Protein AF-A0A931CUG0-F1 (afdb_monomer)

Structure (mmCIF, N/CA/C/O backbone):
data_AF-A0A931CUG0-F1
#
_entry.id   AF-A0A931CUG0-F1
#
loop_
_atom_site.group_PDB
_atom_site.id
_atom_site.type_symbol
_atom_site.label_atom_id
_atom_site.label_alt_id
_atom_site.label_comp_id
_atom_site.label_asym_id
_atom_site.label_entity_id
_atom_site.label_seq_id
_atom_site.pdbx_PDB_ins_code
_atom_site.Cartn_x
_atom_site.Cartn_y
_atom_site.Cartn_z
_atom_site.occupancy
_atom_site.B_iso_or_equiv
_atom_site.auth_seq_id
_atom_site.auth_comp_id
_atom_site.auth_asym_id
_atom_site.auth_atom_id
_atom_site.pdbx_PDB_model_num
ATOM 1 N N . ARG A 1 1 ? -1.219 21.203 11.331 1.00 69.75 1 ARG A N 1
ATOM 2 C CA . ARG A 1 1 ? -0.754 20.122 10.427 1.00 69.75 1 ARG A CA 1
ATOM 3 C C . ARG A 1 1 ? -1.954 19.688 9.601 1.00 69.75 1 ARG A C 1
ATOM 5 O O . ARG A 1 1 ? -3.024 19.596 10.185 1.00 69.75 1 ARG A O 1
ATOM 12 N N . ALA A 1 2 ? -1.789 19.497 8.296 1.00 82.81 2 ALA A N 1
ATOM 13 C CA . ALA A 1 2 ? -2.850 19.079 7.382 1.00 82.81 2 ALA A CA 1
ATOM 14 C C . ALA A 1 2 ? -2.255 18.162 6.306 1.00 82.81 2 ALA A C 1
ATOM 16 O O . ALA A 1 2 ? -1.069 18.289 6.001 1.00 82.81 2 ALA A O 1
ATOM 17 N N . VAL A 1 3 ? -3.072 17.255 5.771 1.00 85.75 3 VAL A N 1
ATOM 18 C CA . VAL A 1 3 ? -2.746 16.479 4.568 1.00 85.75 3 VAL A CA 1
ATOM 19 C C . VAL A 1 3 ? -2.924 17.396 3.353 1.00 85.75 3 VAL A C 1
ATOM 21 O O . VAL A 1 3 ? -3.880 18.177 3.309 1.00 85.75 3 VAL A O 1
ATOM 24 N N . ILE A 1 4 ? -1.986 17.339 2.412 1.00 91.94 4 ILE A N 1
ATOM 25 C CA . ILE A 1 4 ? -1.954 18.139 1.177 1.00 91.94 4 ILE A CA 1
ATOM 26 C C . ILE A 1 4 ? -1.986 17.207 -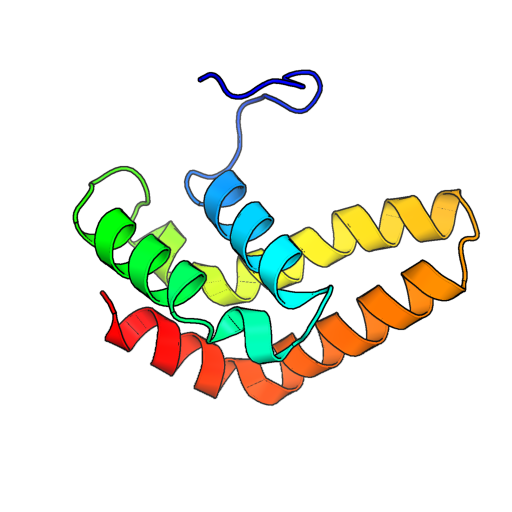0.047 1.00 91.94 4 ILE A C 1
ATOM 28 O O . ILE A 1 4 ? -2.083 15.997 0.132 1.00 91.94 4 ILE A O 1
ATOM 32 N N . ASP A 1 5 ? -1.929 17.771 -1.255 1.00 87.25 5 ASP A N 1
ATOM 33 C CA . ASP A 1 5 ? -1.874 17.034 -2.530 1.00 87.25 5 ASP A CA 1
ATOM 34 C C . ASP A 1 5 ? -3.101 16.135 -2.777 1.00 87.25 5 ASP A C 1
ATOM 36 O O . ASP A 1 5 ? -3.042 14.917 -2.954 1.00 87.25 5 ASP A O 1
ATOM 40 N N . TRP A 1 6 ? -4.275 16.777 -2.757 1.00 92.50 6 TRP A N 1
ATOM 41 C CA . TRP A 1 6 ? -5.578 16.131 -2.941 1.00 92.50 6 TRP A CA 1
ATOM 42 C C . TRP A 1 6 ? -5.918 15.831 -4.412 1.00 92.50 6 TRP A C 1
ATOM 44 O O . TRP A 1 6 ? -7.032 15.387 -4.686 1.00 92.50 6 TRP A O 1
ATOM 54 N N . GLU A 1 7 ? -5.014 16.046 -5.376 1.00 93.94 7 GLU A N 1
ATOM 55 C CA . GLU A 1 7 ? -5.294 15.808 -6.802 1.00 93.94 7 GLU A CA 1
ATOM 56 C C . GLU A 1 7 ? -5.633 14.345 -7.132 1.00 93.94 7 GLU A C 1
ATOM 58 O O . GLU A 1 7 ? -6.298 14.077 -8.132 1.00 93.94 7 GLU A O 1
ATOM 63 N N . PHE A 1 8 ? -5.233 13.404 -6.271 1.00 88.31 8 PHE A N 1
ATOM 64 C CA . PHE A 1 8 ? -5.554 11.981 -6.401 1.00 88.31 8 PHE A CA 1
ATOM 65 C C . PHE A 1 8 ? -6.711 11.536 -5.501 1.00 88.31 8 PHE A C 1
ATOM 67 O O . PHE A 1 8 ? -7.008 10.341 -5.427 1.00 88.31 8 PHE A O 1
ATOM 74 N N . ALA A 1 9 ? -7.380 12.459 -4.809 1.00 92.94 9 ALA A N 1
ATOM 75 C CA . ALA A 1 9 ? -8.532 12.146 -3.976 1.00 92.94 9 ALA A CA 1
ATOM 76 C C . ALA A 1 9 ? -9.742 11.728 -4.825 1.00 92.94 9 ALA A C 1
ATOM 78 O O . ALA A 1 9 ? -9.938 12.176 -5.952 1.00 92.94 9 ALA A O 1
ATOM 79 N N . GLY A 1 10 ? -10.570 10.837 -4.286 1.00 93.38 10 GLY A N 1
ATOM 80 C CA . GLY A 1 10 ? -11.749 10.336 -4.985 1.00 93.38 10 GLY A CA 1
ATOM 81 C C . GLY A 1 10 ? -12.344 9.119 -4.295 1.00 93.38 10 GLY A C 1
ATOM 82 O O . GLY A 1 10 ? -11.764 8.606 -3.341 1.00 93.38 10 GLY A O 1
ATOM 83 N N . ILE A 1 11 ? -13.489 8.653 -4.797 1.00 95.50 11 ILE A N 1
ATOM 84 C CA . ILE A 1 11 ? -14.168 7.464 -4.271 1.00 95.50 11 ILE A CA 1
ATOM 85 C C . ILE A 1 11 ? -13.325 6.229 -4.592 1.00 95.50 11 ILE A C 1
ATOM 87 O O . ILE A 1 11 ? -13.064 5.938 -5.760 1.00 95.50 11 ILE A O 1
ATOM 91 N N . LYS A 1 12 ? -12.910 5.511 -3.551 1.00 95.50 12 LYS A N 1
ATOM 92 C CA . LYS A 1 12 ? -12.113 4.284 -3.622 1.00 95.50 12 LYS A CA 1
ATOM 93 C C . LYS A 1 12 ? -12.581 3.312 -2.535 1.00 95.50 12 LYS A C 1
ATOM 95 O O . LYS A 1 12 ? -13.342 3.730 -1.660 1.00 95.50 12 LYS A O 1
ATOM 100 N N . PRO A 1 13 ? -12.164 2.035 -2.578 1.00 96.50 13 PRO A N 1
ATOM 101 C CA . PRO A 1 13 ? -12.367 1.127 -1.457 1.00 96.50 13 PRO A CA 1
ATOM 102 C C . PRO A 1 13 ? -11.853 1.733 -0.148 1.00 96.50 13 PRO A C 1
ATOM 104 O O . PRO A 1 13 ? -10.847 2.441 -0.141 1.00 96.50 13 PRO A O 1
ATOM 107 N N . ASP A 1 14 ? -12.553 1.441 0.941 1.00 96.56 14 ASP A N 1
ATOM 108 C CA . ASP A 1 14 ? -12.301 1.961 2.290 1.00 96.56 14 ASP A CA 1
ATOM 109 C C . ASP A 1 14 ? -10.850 1.785 2.776 1.00 96.56 14 ASP A C 1
ATOM 111 O O . ASP A 1 14 ? -10.295 2.671 3.421 1.00 96.56 14 ASP A O 1
ATOM 115 N N . LEU A 1 15 ? -10.199 0.684 2.401 1.00 97.19 15 LEU A N 1
ATOM 116 C CA . LEU A 1 15 ? -8.811 0.396 2.754 1.00 97.19 15 LEU A CA 1
ATOM 117 C C . LEU A 1 15 ? -7.752 1.113 1.906 1.00 97.19 15 LEU A C 1
ATOM 119 O O . LEU A 1 15 ? -6.566 0.995 2.215 1.00 97.19 15 LEU A O 1
ATOM 123 N N . TYR A 1 16 ? -8.134 1.800 0.822 1.00 97.19 16 TYR A N 1
ATOM 124 C CA . TYR A 1 16 ? -7.189 2.263 -0.200 1.00 97.19 16 TYR A CA 1
ATOM 125 C C . TYR A 1 16 ? -6.065 3.120 0.382 1.00 97.19 16 TYR A C 1
ATOM 127 O O . TYR A 1 16 ? -4.894 2.858 0.114 1.00 97.19 16 TYR A O 1
ATOM 135 N N . ASP A 1 17 ? -6.409 4.135 1.176 1.00 95.88 17 ASP A N 1
ATOM 136 C CA . ASP A 1 17 ? -5.424 5.102 1.669 1.00 95.88 17 ASP A CA 1
ATOM 137 C C . ASP A 1 17 ? -4.447 4.450 2.652 1.00 95.88 17 ASP A C 1
ATOM 139 O O . ASP A 1 17 ? -3.238 4.678 2.582 1.00 95.88 17 ASP A O 1
ATOM 143 N N . ALA A 1 18 ? -4.958 3.576 3.522 1.00 96.38 18 ALA A N 1
ATOM 144 C CA . ALA A 1 18 ? -4.147 2.820 4.467 1.00 96.38 18 ALA A CA 1
ATOM 145 C C . ALA A 1 18 ? -3.226 1.824 3.748 1.00 96.38 18 ALA A C 1
ATOM 147 O O . ALA A 1 18 ? -2.035 1.764 4.051 1.00 96.38 18 ALA A O 1
ATOM 148 N N . ALA A 1 19 ? -3.739 1.090 2.760 1.00 97.12 19 ALA A N 1
ATOM 149 C CA . ALA A 1 19 ? -2.943 0.157 1.972 1.00 97.12 19 ALA A CA 1
ATOM 150 C C . ALA A 1 19 ? -1.867 0.881 1.145 1.00 97.12 19 ALA A C 1
ATOM 152 O O . ALA A 1 19 ? -0.728 0.418 1.077 1.00 97.12 19 ALA A O 1
ATOM 153 N N . ASN A 1 20 ? -2.186 2.045 0.568 1.00 95.75 20 ASN A N 1
ATOM 154 C CA . ASN A 1 20 ? -1.213 2.863 -0.155 1.00 95.75 20 ASN A CA 1
ATOM 155 C C . ASN A 1 20 ? -0.104 3.358 0.782 1.00 95.75 20 ASN A C 1
ATOM 157 O O . ASN A 1 20 ? 1.074 3.243 0.456 1.00 95.75 20 ASN A O 1
ATOM 161 N N . PHE A 1 21 ? -0.470 3.850 1.970 1.00 94.62 21 PHE A N 1
ATOM 162 C CA . PHE A 1 21 ? 0.489 4.282 2.986 1.00 94.62 21 PHE A CA 1
ATOM 163 C C . PHE A 1 21 ? 1.435 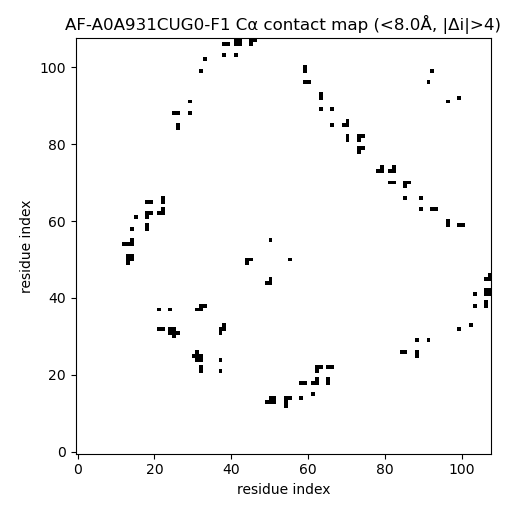3.149 3.40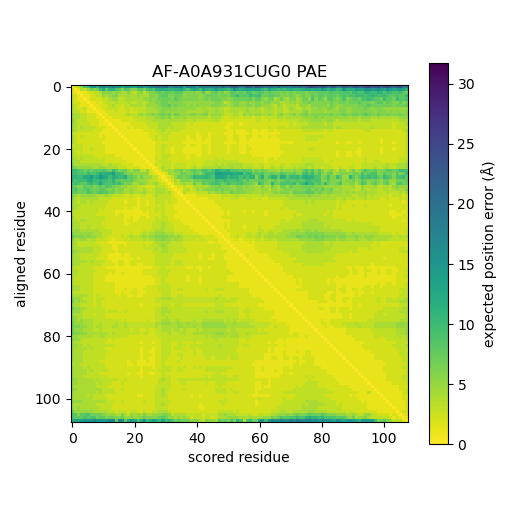6 1.00 94.62 21 PHE A C 1
ATOM 165 O O . PHE A 1 21 ? 2.652 3.329 3.384 1.00 94.62 21 PHE A O 1
ATOM 172 N N . VAL A 1 22 ? 0.894 1.972 3.737 1.00 95.44 22 VAL A N 1
ATOM 173 C CA . VAL A 1 22 ? 1.695 0.797 4.121 1.00 95.44 22 VAL A CA 1
ATOM 174 C C . VAL A 1 22 ? 2.603 0.351 2.976 1.00 95.44 22 VAL A C 1
ATOM 176 O O . VAL A 1 22 ? 3.782 0.074 3.195 1.00 95.44 22 VAL A O 1
ATOM 179 N N . GLY A 1 23 ? 2.094 0.346 1.742 1.00 95.69 23 GLY A N 1
ATOM 180 C CA . GLY A 1 23 ? 2.889 0.047 0.555 1.00 95.69 23 GLY A CA 1
ATOM 181 C C . GLY A 1 23 ? 4.053 1.020 0.361 1.00 95.69 23 GLY A C 1
ATOM 182 O O . GLY A 1 23 ? 5.148 0.584 0.017 1.00 95.69 23 GLY A O 1
ATOM 183 N N . CYS A 1 24 ? 3.846 2.320 0.580 1.00 92.81 24 CYS A N 1
ATOM 184 C CA . CYS A 1 24 ? 4.914 3.321 0.519 1.00 92.81 24 CYS A CA 1
ATOM 185 C C . CYS A 1 24 ? 5.941 3.149 1.646 1.00 92.81 24 CYS A C 1
ATOM 187 O O . CYS A 1 24 ? 7.135 3.264 1.399 1.00 92.81 24 CYS A O 1
ATOM 189 N N . ALA A 1 25 ? 5.506 2.818 2.863 1.00 92.12 25 ALA A N 1
ATOM 190 C CA . ALA A 1 25 ? 6.425 2.550 3.969 1.00 92.12 25 ALA A CA 1
ATOM 191 C C . ALA A 1 25 ? 7.303 1.307 3.716 1.00 92.12 25 ALA A C 1
ATOM 193 O O . ALA A 1 25 ? 8.452 1.263 4.151 1.00 92.12 25 ALA A O 1
ATOM 194 N N . GLY A 1 26 ? 6.770 0.300 3.016 1.00 91.75 26 GLY A N 1
ATOM 195 C CA . GLY A 1 26 ? 7.482 -0.943 2.718 1.00 91.75 26 GLY A CA 1
ATOM 196 C C . GLY A 1 26 ? 8.424 -0.889 1.512 1.00 91.75 26 GLY A C 1
ATOM 197 O O . GLY A 1 26 ? 9.414 -1.615 1.504 1.00 91.75 26 GLY A O 1
ATOM 198 N N . ILE A 1 27 ? 8.158 -0.058 0.498 1.00 90.56 27 ILE A N 1
ATOM 199 C CA . ILE A 1 27 ? 8.962 -0.084 -0.739 1.00 90.56 27 ILE A CA 1
ATOM 200 C C . ILE A 1 27 ? 10.384 0.464 -0.550 1.00 90.56 27 ILE A C 1
ATOM 202 O O . ILE A 1 27 ? 11.317 -0.034 -1.172 1.00 90.56 27 ILE A O 1
ATOM 206 N N . GLU A 1 28 ? 10.579 1.451 0.329 1.00 80.19 28 GLU A N 1
ATOM 207 C CA . GLU A 1 28 ? 11.909 2.025 0.592 1.00 80.19 28 GLU A CA 1
ATOM 208 C C . GLU A 1 28 ? 12.817 1.064 1.378 1.00 80.19 28 GLU A C 1
ATOM 210 O O . GLU A 1 28 ? 14.040 1.074 1.237 1.00 80.19 28 GLU A O 1
ATOM 215 N N . ASN A 1 29 ? 12.216 0.221 2.217 1.00 81.56 29 ASN A N 1
ATOM 216 C CA . ASN A 1 29 ? 12.882 -0.828 2.975 1.00 81.56 29 ASN A CA 1
ATOM 217 C C . ASN A 1 29 ? 11.843 -1.915 3.267 1.00 81.56 29 ASN A C 1
ATOM 219 O O . ASN A 1 29 ? 10.914 -1.633 4.020 1.00 81.56 29 ASN A O 1
ATOM 223 N N . PRO A 1 30 ? 11.988 -3.153 2.763 1.00 72.12 30 PRO A N 1
ATOM 224 C CA . PRO A 1 30 ? 10.988 -4.205 2.960 1.00 72.12 30 PRO A CA 1
ATOM 225 C C . PRO A 1 30 ? 10.676 -4.525 4.431 1.00 72.12 30 PRO A C 1
ATOM 227 O O . PRO A 1 30 ? 9.542 -4.868 4.765 1.00 72.12 30 PRO A O 1
ATOM 230 N N . ASN A 1 31 ? 11.640 -4.325 5.342 1.00 78.75 31 ASN A N 1
ATOM 231 C CA . ASN A 1 31 ? 11.401 -4.430 6.790 1.00 78.75 31 ASN A CA 1
ATOM 232 C C . ASN A 1 31 ? 10.431 -3.351 7.315 1.00 78.75 31 ASN A C 1
ATOM 234 O O . ASN A 1 31 ? 9.895 -3.472 8.414 1.00 78.75 31 ASN A O 1
ATOM 238 N N . GLY A 1 32 ? 10.187 -2.306 6.526 1.00 79.50 32 GLY A N 1
ATOM 239 C CA . GLY A 1 32 ? 9.234 -1.230 6.762 1.00 79.50 32 GLY A CA 1
ATOM 240 C C . GLY A 1 32 ? 7.788 -1.708 6.866 1.00 79.50 32 GLY A C 1
ATOM 241 O O . GLY A 1 32 ? 7.012 -1.092 7.584 1.00 79.50 32 GLY A O 1
ATOM 242 N N . LEU A 1 33 ? 7.424 -2.855 6.278 1.00 84.88 33 LEU A N 1
ATOM 24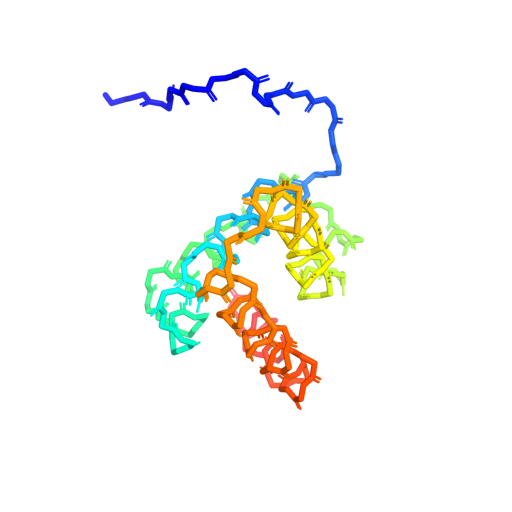3 C CA . LEU A 1 33 ? 6.102 -3.459 6.505 1.00 84.88 33 LEU A CA 1
ATOM 244 C C . LEU A 1 33 ? 5.899 -3.891 7.965 1.00 84.88 33 LEU A C 1
ATOM 246 O O . LEU A 1 33 ? 4.779 -3.872 8.466 1.00 84.88 33 LEU A O 1
ATOM 250 N N . GLY A 1 34 ? 6.981 -4.274 8.645 1.00 85.56 34 GLY A N 1
ATOM 251 C CA . GLY A 1 34 ? 6.967 -4.739 10.031 1.00 85.56 34 GLY A CA 1
ATOM 252 C C . GLY A 1 34 ? 7.427 -3.701 11.052 1.00 85.56 34 GLY A C 1
ATOM 253 O O . GLY A 1 34 ? 7.572 -4.040 12.224 1.00 85.56 34 GLY A O 1
ATOM 254 N N . MET A 1 35 ? 7.696 -2.460 10.638 1.00 89.12 35 MET A N 1
ATOM 255 C CA . MET A 1 35 ? 8.208 -1.431 11.543 1.00 89.12 35 MET A CA 1
ATOM 256 C C . MET A 1 35 ? 7.150 -0.989 12.562 1.00 89.12 35 MET A C 1
ATOM 258 O O . MET A 1 35 ? 5.956 -0.939 12.255 1.00 89.12 35 MET A O 1
ATOM 262 N N . ASP A 1 36 ? 7.597 -0.552 13.743 1.00 92.06 36 ASP A N 1
ATOM 263 C CA . ASP A 1 36 ? 6.719 -0.121 14.841 1.00 92.06 36 ASP A CA 1
ATOM 264 C C . ASP A 1 36 ? 5.683 0.928 14.416 1.00 92.06 36 ASP A C 1
ATOM 266 O O . ASP A 1 36 ? 4.548 0.906 14.891 1.00 92.06 36 ASP A O 1
ATOM 270 N N . MET A 1 37 ? 6.046 1.832 13.498 1.00 93.06 37 MET A N 1
ATOM 271 C CA . MET A 1 37 ? 5.123 2.834 12.961 1.00 93.06 37 MET A CA 1
ATOM 272 C C . MET A 1 37 ? 3.947 2.190 12.217 1.00 93.06 37 MET A C 1
ATOM 274 O O . MET A 1 37 ? 2.804 2.556 12.483 1.00 93.06 37 MET A O 1
ATOM 278 N N . VAL A 1 38 ? 4.213 1.244 11.310 1.00 94.69 38 VAL A N 1
ATOM 279 C CA . VAL A 1 38 ? 3.175 0.555 10.527 1.00 94.69 38 VAL A CA 1
ATOM 280 C C . VAL A 1 38 ? 2.317 -0.307 11.444 1.00 94.69 38 VAL A C 1
ATOM 282 O O . VAL A 1 38 ? 1.095 -0.190 11.414 1.00 94.69 38 VAL A O 1
ATOM 285 N N . MET A 1 39 ? 2.937 -1.077 12.338 1.00 95.31 39 MET A N 1
ATOM 286 C CA . MET A 1 39 ? 2.202 -1.925 13.279 1.00 95.31 39 MET A CA 1
ATOM 287 C C . MET A 1 39 ? 1.319 -1.110 14.230 1.00 95.31 39 MET A C 1
ATOM 289 O O . MET A 1 39 ? 0.159 -1.452 14.445 1.00 95.31 39 MET A O 1
ATOM 293 N N . THR A 1 40 ? 1.820 0.014 14.750 1.00 96.44 40 THR A N 1
ATOM 294 C CA . THR A 1 40 ? 1.026 0.920 15.599 1.00 96.44 40 THR A CA 1
ATOM 295 C C . THR A 1 40 ? -0.101 1.590 14.814 1.00 96.44 40 THR A C 1
ATOM 297 O O . THR A 1 40 ? -1.186 1.801 15.356 1.00 96.44 40 THR A O 1
ATOM 300 N N . PHE A 1 41 ? 0.148 1.959 13.554 1.00 95.94 41 PHE A N 1
ATOM 301 C CA . PHE A 1 41 ? -0.861 2.545 12.675 1.00 95.94 41 PHE A CA 1
ATOM 302 C C . PHE A 1 41 ? -2.011 1.564 12.432 1.00 95.94 41 PHE A C 1
ATOM 304 O O . PHE A 1 41 ? -3.161 1.921 12.682 1.00 95.94 41 PHE A O 1
ATOM 311 N N . LEU A 1 42 ? -1.701 0.326 12.039 1.00 96.44 42 LEU A N 1
ATOM 312 C CA . LEU A 1 42 ? -2.693 -0.724 11.810 1.00 96.44 42 LEU A CA 1
ATOM 313 C C . LEU A 1 42 ? -3.475 -1.051 13.086 1.00 96.44 42 LEU A C 1
ATOM 315 O O . LEU A 1 42 ? -4.702 -1.043 13.052 1.00 96.44 42 LEU A O 1
ATOM 319 N N . ALA A 1 43 ? -2.794 -1.207 14.227 1.00 96.62 43 ALA A N 1
ATOM 320 C CA . ALA A 1 43 ? -3.448 -1.479 15.509 1.00 96.62 43 ALA A CA 1
ATOM 321 C C . ALA A 1 43 ? -4.466 -0.402 15.907 1.00 96.62 43 ALA A C 1
ATOM 323 O O . ALA A 1 43 ? -5.546 -0.694 16.415 1.00 96.62 43 ALA A O 1
ATOM 324 N N . LYS A 1 44 ? -4.135 0.872 15.674 1.00 97.00 44 LYS A N 1
ATOM 325 C CA . LYS A 1 44 ? -5.065 1.978 15.930 1.00 97.00 44 LYS A CA 1
ATOM 326 C C . LYS A 1 44 ? -6.203 2.016 14.921 1.00 97.00 44 LYS A C 1
ATOM 328 O O . LYS A 1 44 ? -7.307 2.394 15.292 1.00 97.00 44 LYS A O 1
ATOM 333 N N . LEU A 1 45 ? -5.945 1.653 13.669 1.00 96.38 45 LEU A N 1
ATOM 334 C CA . LEU A 1 45 ? -6.955 1.658 12.618 1.00 96.38 45 LEU A CA 1
ATOM 335 C C . LEU A 1 45 ? -7.996 0.551 12.826 1.00 96.38 45 LEU A C 1
ATOM 337 O O . LEU A 1 45 ? -9.179 0.797 12.613 1.00 96.38 45 LEU A O 1
ATOM 341 N N . HIS A 1 46 ? -7.582 -0.614 13.332 1.00 95.00 46 HIS A N 1
ATOM 342 C CA . HIS A 1 46 ? -8.481 -1.700 13.740 1.00 95.00 46 HIS A CA 1
ATOM 343 C C . HIS A 1 46 ? -9.453 -1.312 14.864 1.00 95.00 46 HIS A C 1
ATOM 345 O O . HIS A 1 46 ? -10.544 -1.863 14.950 1.00 95.00 46 HIS A O 1
ATOM 351 N N . GLN A 1 47 ? -9.106 -0.319 15.690 1.00 95.69 47 GLN A N 1
ATOM 352 C CA . GLN A 1 47 ? -9.990 0.214 16.738 1.00 95.69 47 GLN A CA 1
ATOM 353 C C . GLN A 1 47 ? -11.053 1.185 16.195 1.00 95.69 47 GLN A C 1
ATOM 355 O O . GLN A 1 47 ? -11.779 1.806 16.972 1.00 95.69 47 GLN A O 1
ATOM 360 N N . THR A 1 48 ? -11.122 1.364 14.876 1.00 95.38 48 THR A N 1
ATOM 361 C CA . THR A 1 48 ? -12.070 2.253 14.205 1.00 95.38 48 THR A CA 1
ATOM 362 C C . THR A 1 48 ? -12.904 1.478 13.194 1.00 95.38 48 THR A C 1
ATOM 364 O O . THR A 1 48 ? -12.452 0.479 12.645 1.00 95.38 48 THR A O 1
ATOM 367 N N . ASP A 1 49 ? -14.081 2.00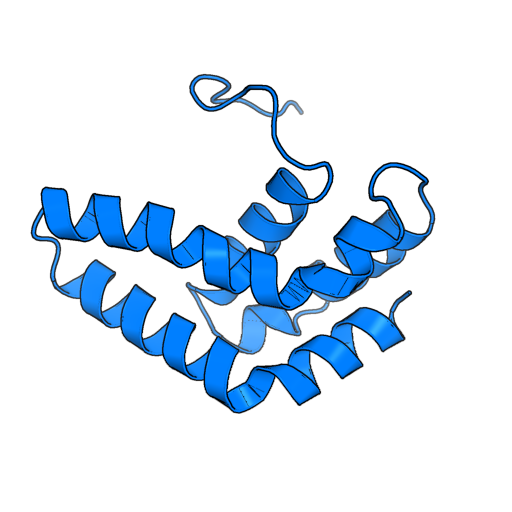3 12.861 1.00 94.31 49 ASP A N 1
ATOM 368 C CA . ASP A 1 49 ? -14.979 1.390 11.874 1.00 94.31 49 ASP A CA 1
ATOM 369 C C . ASP A 1 49 ? -14.732 1.896 10.438 1.00 94.31 49 ASP A C 1
ATOM 371 O O . ASP A 1 49 ? -15.616 1.826 9.585 1.00 94.31 49 ASP A O 1
ATOM 375 N N . VAL A 1 50 ? -13.554 2.477 10.159 1.00 95.12 50 VAL A N 1
ATOM 376 C CA . VAL A 1 50 ? -13.277 3.117 8.857 1.00 95.12 50 VAL A CA 1
ATOM 377 C C . VAL A 1 50 ? -12.967 2.118 7.745 1.00 95.12 50 VAL A C 1
ATOM 379 O O . VAL A 1 50 ? -13.223 2.430 6.587 1.00 95.12 50 VAL A O 1
ATOM 382 N N . ILE A 1 51 ? -12.438 0.936 8.082 1.00 96.94 51 ILE A N 1
ATOM 383 C CA . ILE A 1 51 ? -12.204 -0.171 7.147 1.00 96.94 51 ILE A CA 1
ATOM 384 C C . ILE A 1 51 ? -13.155 -1.307 7.512 1.00 96.94 51 ILE A C 1
ATOM 386 O O . ILE A 1 51 ? -13.177 -1.775 8.649 1.00 96.94 51 ILE A O 1
ATOM 390 N N . SER A 1 52 ? -13.930 -1.765 6.535 1.00 96.56 52 SER A N 1
ATOM 391 C CA . SER A 1 52 ? -14.835 -2.899 6.683 1.00 96.56 52 SER A CA 1
ATOM 392 C C . SER A 1 52 ? -14.089 -4.216 6.911 1.00 96.56 52 SER A C 1
ATOM 394 O O . SER A 1 52 ? -12.926 -4.381 6.546 1.00 96.56 52 SER A O 1
ATOM 396 N N . GLU A 1 53 ? -14.799 -5.219 7.428 1.00 95.25 53 GLU A N 1
ATOM 397 C CA . GLU A 1 53 ? -14.279 -6.589 7.551 1.00 95.25 53 GLU A CA 1
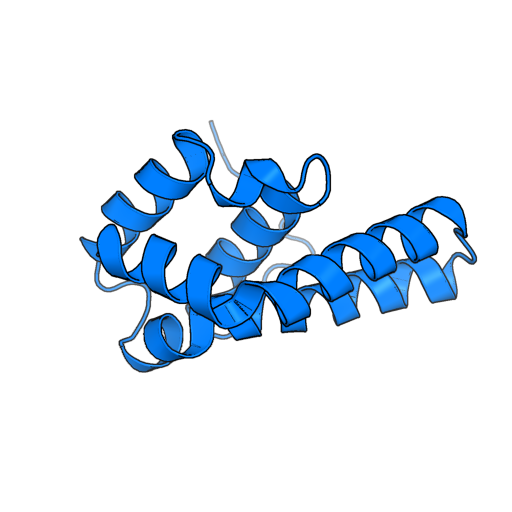ATOM 398 C C . GLU A 1 53 ? -13.763 -7.135 6.205 1.00 95.25 53 GLU 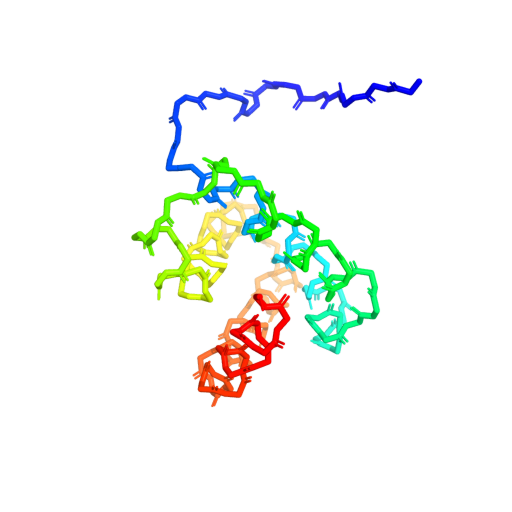A C 1
ATOM 400 O O . GLU A 1 53 ? -12.724 -7.793 6.142 1.00 95.25 53 GLU A O 1
ATOM 405 N N . MET A 1 54 ? -14.454 -6.810 5.105 1.00 96.31 54 MET A N 1
ATOM 406 C CA . MET A 1 54 ? -14.027 -7.186 3.757 1.00 96.31 54 MET A CA 1
ATOM 407 C C . MET A 1 54 ? -12.705 -6.515 3.369 1.00 96.31 54 MET A C 1
ATOM 409 O O . MET A 1 54 ? -11.849 -7.161 2.763 1.00 96.31 54 MET A O 1
ATOM 413 N N . GLY A 1 55 ? -12.534 -5.239 3.720 1.00 97.00 55 GLY A N 1
ATOM 414 C CA . GLY A 1 55 ? -11.292 -4.515 3.480 1.00 97.00 55 GLY A CA 1
ATOM 415 C C . GLY A 1 55 ? -10.127 -5.140 4.241 1.00 97.00 55 GLY A C 1
ATOM 416 O O . GLY A 1 55 ? -9.109 -5.460 3.634 1.00 97.00 55 GLY A O 1
ATOM 417 N N . TRP A 1 56 ? -10.304 -5.429 5.532 1.00 96.88 56 TRP A N 1
ATOM 418 C CA . TRP A 1 56 ? -9.283 -6.109 6.336 1.00 96.88 56 TRP A CA 1
ATOM 419 C C . TRP A 1 56 ? -8.922 -7.490 5.797 1.00 96.88 56 TRP A C 1
ATOM 421 O O . TRP A 1 56 ? -7.742 -7.816 5.667 1.00 96.88 56 TRP A O 1
ATOM 431 N N . ARG A 1 57 ? -9.924 -8.276 5.385 1.00 95.69 57 ARG A N 1
ATOM 432 C CA . ARG A 1 57 ? -9.714 -9.606 4.800 1.00 95.69 57 ARG A CA 1
ATOM 433 C C . ARG A 1 57 ? -8.733 -9.584 3.627 1.00 95.69 57 ARG A C 1
ATOM 435 O O . ARG A 1 57 ? -7.943 -10.518 3.498 1.00 95.69 57 ARG A O 1
ATOM 442 N N . PHE A 1 58 ? -8.775 -8.552 2.789 1.00 97.12 58 PHE A N 1
ATOM 443 C CA . PHE A 1 58 ? -7.931 -8.427 1.596 1.00 97.12 58 PHE A CA 1
ATOM 444 C C . PHE A 1 58 ? -6.834 -7.368 1.726 1.00 97.12 58 PHE A C 1
ATOM 446 O O . PHE A 1 58 ? -6.237 -6.985 0.722 1.00 97.12 58 PHE A O 1
ATOM 453 N N . PHE A 1 59 ? -6.563 -6.876 2.937 1.00 97.81 59 PHE A N 1
ATOM 454 C CA . PHE A 1 59 ? -5.653 -5.752 3.133 1.00 97.81 59 PHE A CA 1
ATOM 455 C C . PHE A 1 59 ? -4.240 -6.018 2.581 1.00 97.81 59 PHE A C 1
ATOM 457 O O . PHE A 1 59 ? -3.769 -5.200 1.785 1.00 97.81 59 PHE A O 1
ATOM 464 N N . PRO A 1 60 ? -3.572 -7.151 2.891 1.00 96.56 60 PRO A N 1
ATOM 465 C CA . PRO A 1 60 ? -2.246 -7.449 2.341 1.00 96.56 60 PRO A CA 1
ATOM 466 C C . PRO A 1 60 ? -2.237 -7.559 0.806 1.00 96.56 60 PRO A C 1
ATOM 468 O O . PRO A 1 60 ? -1.366 -6.998 0.140 1.00 96.56 60 PRO A O 1
ATOM 471 N N . GLU A 1 61 ? -3.236 -8.220 0.215 1.00 97.75 61 GLU A N 1
ATOM 472 C CA . GLU A 1 61 ? -3.355 -8.339 -1.241 1.00 97.75 61 GLU A CA 1
ATOM 473 C C . GLU A 1 61 ? -3.626 -6.993 -1.904 1.00 97.75 61 GLU A C 1
ATOM 475 O O . GLU A 1 61 ? -3.174 -6.756 -3.023 1.00 97.75 61 GLU A O 1
ATOM 480 N N . TYR A 1 62 ? -4.341 -6.094 -1.231 1.00 98.06 62 TYR A N 1
ATOM 481 C CA . TYR A 1 62 ? -4.613 -4.765 -1.754 1.00 98.06 62 TYR A CA 1
ATOM 482 C C . TYR A 1 62 ? -3.370 -3.868 -1.715 1.00 98.06 62 TYR A C 1
ATOM 484 O O . TYR A 1 62 ? -3.163 -3.090 -2.646 1.00 98.06 62 TYR A O 1
ATOM 492 N N . VAL A 1 63 ? -2.497 -4.017 -0.708 1.00 97.56 63 VAL A N 1
ATOM 493 C CA . VAL A 1 63 ? -1.164 -3.379 -0.698 1.00 97.56 63 VAL A CA 1
ATOM 494 C C . VAL A 1 63 ? -0.380 -3.786 -1.949 1.00 97.56 63 VAL A C 1
ATOM 496 O O . VAL A 1 63 ? 0.151 -2.923 -2.649 1.00 97.56 63 VAL A O 1
ATOM 499 N N . LEU A 1 64 ? -0.370 -5.083 -2.281 1.00 97.81 64 LEU A N 1
ATOM 500 C CA . LEU A 1 64 ? 0.235 -5.591 -3.516 1.00 97.81 64 LEU A CA 1
ATOM 501 C C . LEU A 1 64 ? -0.466 -5.044 -4.769 1.00 97.81 64 LEU A C 1
ATOM 503 O O . LEU A 1 64 ? 0.201 -4.581 -5.693 1.00 97.81 64 LEU A O 1
ATOM 507 N N . ALA A 1 65 ? -1.800 -5.056 -4.807 1.00 97.81 65 ALA A N 1
ATOM 508 C CA . ALA A 1 65 ? -2.574 -4.582 -5.952 1.00 97.81 65 ALA A CA 1
ATOM 509 C C . ALA A 1 65 ? -2.260 -3.116 -6.294 1.00 97.81 65 ALA A C 1
ATOM 511 O O . ALA A 1 65 ? -2.129 -2.765 -7.467 1.00 97.81 65 ALA A O 1
ATOM 512 N N . LEU A 1 66 ? -2.067 -2.265 -5.283 1.00 97.19 66 LEU A N 1
ATOM 513 C CA . LEU A 1 66 ? -1.707 -0.861 -5.484 1.00 97.19 66 LEU A CA 1
ATOM 514 C C . LEU A 1 66 ? -0.309 -0.664 -6.070 1.00 97.19 66 LEU A C 1
ATOM 516 O O . LEU A 1 66 ? -0.084 0.337 -6.753 1.00 97.19 66 LEU A O 1
ATOM 520 N N . ARG A 1 67 ? 0.613 -1.619 -5.898 1.00 97.38 67 ARG A N 1
ATOM 521 C CA . ARG A 1 67 ? 1.936 -1.536 -6.536 1.00 97.38 67 ARG A CA 1
ATOM 522 C C . ARG A 1 67 ? 1.843 -1.567 -8.056 1.00 97.38 67 ARG A C 1
ATOM 524 O O . ARG A 1 67 ? 2.630 -0.899 -8.712 1.00 97.38 67 ARG A O 1
ATOM 531 N N . PHE A 1 68 ? 0.826 -2.214 -8.635 1.00 97.75 68 PHE A N 1
ATOM 532 C CA . PHE A 1 68 ? 0.610 -2.170 -10.087 1.00 97.75 68 PHE A CA 1
ATOM 533 C C . PHE A 1 68 ? 0.288 -0.763 -10.605 1.00 97.75 68 PHE A C 1
ATOM 535 O O . PHE A 1 68 ? 0.685 -0.424 -11.721 1.00 97.75 68 PHE A O 1
ATOM 542 N N . ALA A 1 69 ? -0.395 0.077 -9.817 1.00 94.94 69 ALA A N 1
ATOM 543 C CA . ALA A 1 69 ? -0.650 1.463 -10.205 1.00 94.94 69 ALA A CA 1
ATOM 544 C C . ALA A 1 69 ? 0.670 2.244 -10.319 1.00 94.94 69 ALA A C 1
ATOM 546 O O . ALA A 1 69 ? 0.907 2.893 -11.341 1.00 94.94 69 ALA A O 1
ATOM 547 N N . TRP A 1 70 ? 1.558 2.093 -9.332 1.00 95.75 70 TRP A N 1
ATOM 548 C CA . TRP A 1 70 ? 2.890 2.702 -9.325 1.00 95.75 70 TRP A CA 1
ATOM 549 C C . TRP A 1 70 ? 3.803 2.128 -10.413 1.00 95.75 70 TRP A C 1
ATOM 551 O O . TRP A 1 70 ? 4.355 2.882 -11.209 1.00 95.75 70 TRP A O 1
ATOM 561 N N . LEU A 1 71 ? 3.857 0.804 -10.562 1.00 97.62 71 LEU A N 1
ATOM 562 C CA . LEU A 1 71 ? 4.585 0.141 -11.645 1.00 97.62 71 LEU A CA 1
ATOM 563 C C . LEU A 1 71 ? 4.157 0.661 -13.023 1.00 97.62 71 LEU A C 1
ATOM 565 O O . LEU A 1 71 ? 4.998 0.930 -13.878 1.00 97.62 71 LEU A O 1
ATOM 569 N N . SER A 1 72 ? 2.853 0.865 -13.242 1.00 97.88 72 SER A N 1
ATOM 570 C CA . SER A 1 72 ? 2.349 1.406 -14.508 1.00 97.88 72 SER A CA 1
ATOM 571 C C . SER A 1 72 ? 2.838 2.833 -14.793 1.00 97.88 72 SER A C 1
ATOM 573 O O . SER A 1 72 ? 3.024 3.195 -15.956 1.00 97.88 72 SER A O 1
ATOM 575 N N . GLU A 1 73 ? 3.059 3.641 -13.754 1.00 96.38 73 GLU A N 1
ATOM 576 C CA . GLU A 1 73 ? 3.622 4.988 -13.856 1.00 96.38 73 GLU A CA 1
ATOM 577 C C . GLU A 1 73 ? 5.103 4.934 -14.250 1.00 96.38 73 GLU A C 1
ATOM 579 O O . GLU A 1 73 ? 5.513 5.602 -15.204 1.00 96.38 73 GLU A O 1
ATOM 584 N N . TRP A 1 74 ? 5.891 4.085 -13.588 1.00 97.88 74 TRP A N 1
ATOM 585 C CA . TRP A 1 74 ? 7.320 3.930 -13.876 1.00 97.88 74 TRP A CA 1
ATOM 586 C C . TRP A 1 74 ? 7.571 3.348 -15.266 1.00 97.88 74 TRP A C 1
ATOM 588 O O . TRP A 1 74 ? 8.444 3.831 -15.987 1.00 97.88 74 TRP A O 1
ATOM 598 N N . LEU A 1 75 ? 6.732 2.405 -15.707 1.00 98.38 75 LEU A N 1
ATOM 599 C CA . LEU A 1 75 ? 6.743 1.887 -17.078 1.00 98.38 75 LEU A CA 1
ATOM 600 C C . LEU A 1 75 ? 6.496 2.993 -18.114 1.00 98.38 75 LEU A C 1
ATOM 602 O O . LEU A 1 75 ? 7.205 3.065 -19.118 1.00 98.38 75 LEU A O 1
ATOM 606 N N . ARG A 1 76 ? 5.527 3.888 -17.871 1.00 98.31 76 ARG A N 1
ATOM 607 C CA . ARG A 1 76 ? 5.250 5.032 -18.761 1.00 98.31 76 ARG A CA 1
ATOM 608 C C . ARG A 1 76 ? 6.415 6.023 -18.804 1.00 98.31 76 ARG A C 1
ATOM 610 O O . ARG A 1 76 ? 6.709 6.563 -19.870 1.00 98.31 76 ARG A O 1
ATOM 617 N N . LYS A 1 77 ? 7.101 6.216 -17.676 1.00 97.94 77 LYS A N 1
ATOM 618 C CA . LYS A 1 77 ? 8.297 7.065 -17.554 1.00 97.94 77 LYS A CA 1
ATOM 619 C C . LYS A 1 77 ? 9.588 6.406 -18.046 1.00 97.94 77 LYS A C 1
ATOM 621 O O . LYS A 1 77 ? 10.555 7.120 -18.290 1.00 97.94 77 LYS A O 1
ATOM 626 N N . LYS A 1 78 ? 9.594 5.082 -18.245 1.00 97.62 78 LYS A N 1
ATOM 627 C CA . LYS A 1 78 ? 10.792 4.270 -18.533 1.00 97.62 78 LYS A CA 1
ATOM 628 C C . LYS A 1 78 ? 11.866 4.404 -17.446 1.00 97.62 78 LYS A C 1
ATOM 630 O O . LYS A 1 78 ? 13.062 4.402 -17.742 1.00 97.62 78 LYS A O 1
ATOM 635 N N . ASP A 1 79 ? 11.426 4.537 -16.200 1.00 98.38 79 ASP A N 1
ATOM 636 C CA . ASP A 1 79 ? 12.299 4.629 -15.033 1.00 98.38 79 ASP A CA 1
ATOM 637 C C . ASP A 1 79 ? 12.676 3.217 -14.569 1.00 98.38 79 ASP A C 1
ATOM 639 O O . ASP A 1 79 ? 11.913 2.557 -13.868 1.00 98.38 79 A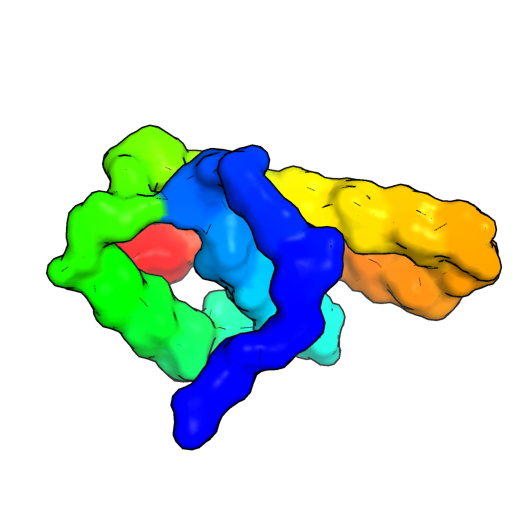SP A O 1
ATOM 643 N N . HIS A 1 80 ? 13.817 2.717 -15.048 1.00 97.75 80 HIS A N 1
ATOM 644 C CA . HIS A 1 80 ? 14.216 1.322 -14.843 1.00 97.75 80 HIS A CA 1
ATOM 645 C C . HIS A 1 80 ? 14.567 1.029 -13.382 1.00 97.75 80 HIS A C 1
ATOM 647 O O . HIS A 1 80 ? 14.253 -0.052 -12.900 1.00 97.75 80 HIS A O 1
ATOM 653 N N . GLU A 1 81 ? 15.137 2.001 -12.665 1.00 96.88 81 GLU A N 1
ATOM 654 C CA . GLU A 1 81 ? 15.462 1.844 -11.246 1.00 96.88 81 GLU A CA 1
ATOM 655 C C . GLU A 1 81 ? 14.186 1.660 -10.421 1.00 96.88 81 GLU A C 1
ATOM 657 O O . GLU A 1 81 ? 14.088 0.732 -9.617 1.00 96.88 81 GLU A O 1
ATOM 662 N N . MET A 1 82 ? 13.166 2.485 -10.677 1.00 97.00 82 MET A N 1
ATOM 663 C CA . MET A 1 82 ? 11.880 2.353 -9.993 1.00 97.00 82 MET A CA 1
ATOM 664 C C . MET A 1 82 ? 11.115 1.095 -10.416 1.00 97.00 82 MET A C 1
ATOM 666 O O . MET A 1 82 ? 10.461 0.477 -9.580 1.00 97.00 82 MET A O 1
ATOM 670 N N . ILE A 1 83 ? 11.207 0.676 -11.684 1.00 97.94 83 ILE A N 1
ATOM 671 C CA . ILE A 1 83 ? 10.615 -0.591 -12.150 1.00 97.94 83 ILE A CA 1
ATOM 672 C C . ILE A 1 83 ? 11.227 -1.782 -11.406 1.00 97.94 83 ILE A C 1
ATOM 674 O O . ILE A 1 83 ? 10.482 -2.632 -10.914 1.00 97.94 83 ILE A O 1
ATOM 678 N N . ASP A 1 84 ? 12.555 -1.839 -11.299 1.00 96.94 84 ASP A N 1
ATOM 679 C CA . ASP A 1 84 ? 13.256 -2.923 -10.607 1.00 96.94 84 ASP A CA 1
ATOM 680 C C . ASP A 1 84 ? 12.926 -2.928 -9.108 1.00 96.94 84 ASP A C 1
ATOM 682 O O . ASP A 1 84 ? 12.707 -3.996 -8.528 1.00 96.94 84 ASP A O 1
ATOM 686 N N . LEU A 1 85 ? 12.816 -1.745 -8.492 1.00 95.88 85 LEU A N 1
ATOM 687 C CA . LEU A 1 85 ? 12.432 -1.596 -7.089 1.00 95.88 85 LEU A CA 1
ATOM 688 C C . LEU A 1 85 ? 10.997 -2.077 -6.822 1.00 95.88 85 LEU A C 1
ATOM 690 O O . LEU A 1 85 ? 10.786 -2.865 -5.899 1.00 95.88 85 LEU A O 1
ATOM 694 N N . GLU A 1 86 ? 10.016 -1.655 -7.630 1.00 96.88 86 GLU A N 1
ATOM 695 C CA . GLU A 1 86 ? 8.640 -2.163 -7.527 1.00 96.88 86 GLU A CA 1
ATOM 696 C C . GLU A 1 86 ? 8.602 -3.675 -7.704 1.00 96.88 86 GLU A C 1
ATOM 698 O O . GLU A 1 86 ? 7.964 -4.369 -6.919 1.00 96.88 86 GLU A O 1
ATOM 703 N N . HIS A 1 87 ? 9.289 -4.195 -8.723 1.00 96.62 87 HIS A N 1
ATOM 704 C CA . HIS A 1 87 ? 9.302 -5.621 -9.009 1.00 96.62 87 HIS A CA 1
ATOM 705 C C . HIS A 1 87 ? 9.865 -6.419 -7.828 1.00 96.62 87 HIS A C 1
ATOM 707 O O . HIS A 1 87 ? 9.222 -7.362 -7.368 1.00 96.62 87 HIS A O 1
ATOM 713 N N . ALA A 1 88 ? 11.015 -6.010 -7.283 1.00 95.62 88 ALA A N 1
ATOM 714 C CA . ALA A 1 88 ? 11.609 -6.649 -6.113 1.00 95.62 88 ALA A CA 1
ATOM 715 C C . ALA A 1 88 ? 10.668 -6.606 -4.899 1.00 95.62 88 ALA A C 1
ATOM 717 O O . ALA A 1 88 ? 10.467 -7.622 -4.232 1.00 95.62 88 ALA A O 1
ATOM 718 N N . PHE A 1 89 ? 10.042 -5.457 -4.634 1.00 96.50 89 PHE A N 1
ATOM 719 C CA . PHE A 1 89 ? 9.106 -5.316 -3.523 1.00 96.50 89 PHE A CA 1
ATOM 720 C C . PHE A 1 89 ? 7.842 -6.167 -3.707 1.00 96.50 89 PHE A C 1
ATOM 722 O O . PHE A 1 89 ? 7.395 -6.831 -2.773 1.00 96.50 89 PHE A O 1
ATOM 729 N N . MET A 1 90 ? 7.286 -6.211 -4.917 1.00 97.25 90 MET A N 1
ATOM 730 C CA . MET A 1 90 ? 6.130 -7.045 -5.243 1.00 97.25 90 MET A CA 1
ATOM 731 C C . MET A 1 90 ? 6.440 -8.537 -5.095 1.00 97.25 90 MET A C 1
ATOM 733 O O . MET A 1 90 ? 5.593 -9.268 -4.583 1.00 97.25 90 MET A O 1
ATOM 737 N N . CYS A 1 91 ? 7.641 -8.990 -5.471 1.00 96.88 91 CYS A N 1
ATOM 738 C CA . CYS A 1 91 ? 8.079 -10.363 -5.214 1.00 96.88 91 CYS A CA 1
ATOM 739 C C . CYS A 1 91 ? 8.083 -10.677 -3.715 1.00 96.88 91 CYS A C 1
ATOM 741 O O . CYS A 1 91 ? 7.503 -11.682 -3.318 1.00 96.88 91 CYS A O 1
ATOM 743 N N . ILE A 1 92 ? 8.621 -9.786 -2.875 1.00 95.12 92 ILE A N 1
ATOM 744 C CA . ILE A 1 92 ? 8.611 -9.951 -1.410 1.00 95.12 92 ILE A CA 1
ATOM 745 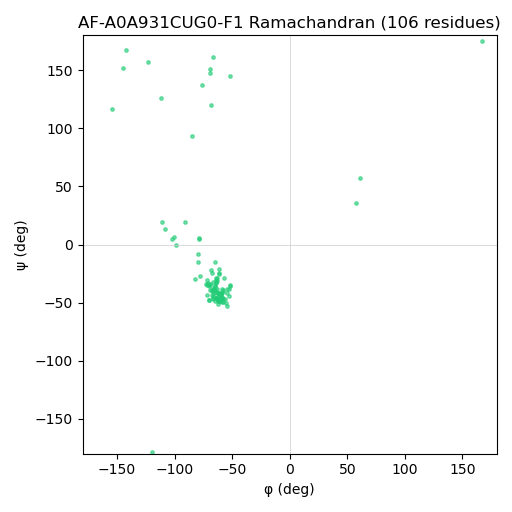C C . ILE A 1 92 ? 7.180 -10.063 -0.873 1.00 95.12 92 ILE A C 1
ATOM 747 O O . ILE A 1 92 ? 6.894 -10.945 -0.065 1.00 95.12 92 ILE A O 1
ATOM 751 N N . LEU A 1 93 ? 6.271 -9.193 -1.328 1.00 96.44 93 LEU A N 1
ATOM 752 C CA . LEU A 1 93 ? 4.864 -9.236 -0.922 1.00 96.44 93 LEU A CA 1
ATOM 753 C C . LEU A 1 93 ? 4.206 -10.571 -1.285 1.00 96.44 93 LEU A C 1
ATOM 755 O O . LEU A 1 93 ? 3.444 -11.104 -0.487 1.00 96.44 93 LEU A O 1
ATOM 759 N N . VAL A 1 94 ? 4.486 -11.108 -2.475 1.00 97.44 94 VAL A N 1
ATOM 760 C CA . VAL A 1 94 ? 3.938 -12.394 -2.935 1.00 97.44 94 VAL A CA 1
ATOM 761 C C . VAL A 1 94 ? 4.542 -13.564 -2.160 1.00 97.44 94 VAL A C 1
ATOM 763 O O . VAL A 1 94 ? 3.802 -14.425 -1.688 1.00 97.44 94 VAL A O 1
ATOM 766 N N . GLU A 1 95 ? 5.866 -13.597 -2.021 1.00 96.81 95 GLU A N 1
ATOM 767 C CA . GLU A 1 95 ? 6.605 -14.682 -1.368 1.00 96.81 95 GLU A CA 1
ATOM 768 C C . GLU A 1 95 ? 6.276 -14.792 0.123 1.00 96.81 95 GLU A C 1
ATOM 770 O O . GLU A 1 95 ? 6.170 -15.903 0.639 1.00 96.81 95 GLU A O 1
ATOM 775 N N . HIS A 1 96 ? 6.056 -13.656 0.789 1.00 95.69 96 HIS A N 1
ATOM 776 C CA . HIS A 1 96 ? 5.804 -13.578 2.229 1.00 95.69 96 HIS A CA 1
ATOM 777 C C . HIS A 1 96 ? 4.368 -13.171 2.587 1.00 95.69 96 HIS A C 1
ATOM 779 O O . HIS A 1 96 ? 4.099 -12.705 3.698 1.00 95.69 96 HIS A O 1
ATOM 785 N N . MET A 1 97 ? 3.422 -13.315 1.652 1.00 96.44 97 MET A N 1
ATOM 786 C CA . MET A 1 97 ? 2.022 -12.937 1.871 1.00 96.44 97 MET A CA 1
ATOM 787 C C . MET A 1 97 ? 1.420 -13.575 3.140 1.00 96.44 97 MET A C 1
ATOM 789 O O . MET A 1 97 ? 0.756 -12.860 3.898 1.00 96.44 97 MET A O 1
ATOM 793 N N . PRO A 1 98 ? 1.639 -14.878 3.433 1.00 96.31 98 PRO A N 1
ATOM 794 C CA . PRO A 1 98 ? 1.115 -15.496 4.651 1.00 96.31 98 PRO A CA 1
ATOM 795 C C . PRO A 1 98 ? 1.677 -14.875 5.936 1.00 96.31 98 PRO A C 1
ATOM 797 O O . PRO A 1 98 ? 0.925 -14.645 6.884 1.00 96.31 98 PRO A O 1
ATOM 800 N N . GLU A 1 99 ? 2.977 -14.578 5.979 1.00 94.94 99 GLU A N 1
ATOM 801 C CA . GLU A 1 99 ? 3.643 -13.968 7.130 1.00 94.94 99 GLU A CA 1
ATOM 802 C C . GLU A 1 99 ? 3.177 -12.531 7.348 1.00 94.94 99 GLU A C 1
ATOM 804 O O . GLU A 1 99 ? 2.883 -12.149 8.481 1.00 94.94 99 GLU A O 1
ATOM 809 N N . ILE A 1 100 ? 3.064 -11.751 6.269 1.00 95.12 100 ILE A N 1
ATOM 810 C CA . ILE A 1 100 ? 2.573 -10.369 6.306 1.00 95.12 100 ILE A CA 1
ATOM 811 C C . ILE A 1 100 ? 1.137 -10.342 6.823 1.00 95.12 100 ILE A C 1
ATOM 813 O O . ILE A 1 100 ? 0.834 -9.604 7.759 1.00 95.12 100 ILE A O 1
ATOM 817 N N . ARG A 1 101 ? 0.265 -11.193 6.268 1.00 95.56 101 ARG A N 1
ATOM 818 C CA . ARG A 1 101 ? -1.112 -11.352 6.741 1.00 95.56 101 ARG A CA 1
ATOM 819 C C . ARG A 1 101 ? -1.150 -11.675 8.226 1.00 95.56 101 ARG A C 1
ATOM 821 O O . ARG A 1 101 ? -1.805 -10.972 8.984 1.00 95.56 101 ARG A O 1
ATOM 828 N N . HIS A 1 102 ? -0.413 -12.701 8.648 1.00 95.25 102 HIS A N 1
ATOM 829 C CA . HIS A 1 102 ? -0.375 -13.096 10.051 1.00 95.25 102 HIS A CA 1
ATOM 830 C C . HIS A 1 102 ? 0.103 -11.955 10.959 1.00 95.25 102 HIS A C 1
ATOM 832 O O . HIS A 1 102 ? -0.409 -11.784 12.064 1.00 95.25 102 HIS A O 1
ATOM 838 N N . ALA A 1 103 ? 1.077 -11.164 10.509 1.00 93.69 103 ALA A N 1
ATOM 839 C CA . ALA A 1 103 ? 1.593 -10.032 11.262 1.00 93.69 103 ALA A CA 1
ATOM 840 C C . ALA A 1 103 ? 0.577 -8.881 11.377 1.00 93.69 103 ALA A C 1
ATOM 842 O O . ALA A 1 103 ? 0.472 -8.290 12.450 1.00 93.69 103 ALA A O 1
ATOM 843 N N . PHE A 1 104 ? -0.181 -8.591 10.316 1.00 94.62 104 PHE A N 1
ATOM 844 C CA . PHE A 1 104 ? -1.232 -7.567 10.327 1.00 94.62 104 PHE A CA 1
ATOM 845 C C . PHE A 1 104 ? -2.445 -8.011 11.153 1.00 94.62 104 PHE A C 1
ATOM 847 O O . PHE A 1 104 ? -2.909 -7.260 12.002 1.00 94.62 104 PHE A O 1
ATOM 854 N N . ASP A 1 105 ? -2.884 -9.263 11.012 1.00 92.62 105 ASP A N 1
ATOM 855 C CA . ASP A 1 105 ? -4.000 -9.815 11.791 1.00 92.62 105 ASP A CA 1
ATOM 856 C C . ASP A 1 105 ? -3.679 -9.873 13.297 1.00 92.62 105 ASP A C 1
ATOM 858 O O . ASP A 1 105 ? -4.565 -9.786 14.141 1.00 92.62 105 ASP A O 1
ATOM 862 N N . ARG A 1 106 ? -2.399 -10.009 13.663 1.00 92.69 106 ARG A N 1
ATOM 863 C CA . ARG A 1 106 ? -1.944 -10.026 15.063 1.00 92.69 106 ARG A CA 1
ATOM 864 C C . ARG A 1 106 ? -2.085 -8.694 15.792 1.00 92.69 106 ARG A C 1
ATOM 866 O O . ARG A 1 106 ? -2.009 -8.693 17.021 1.00 92.69 106 ARG A O 1
ATOM 873 N N . VAL A 1 107 ? -2.150 -7.585 15.060 1.00 88.94 107 VAL A N 1
ATOM 874 C CA . VAL A 1 107 ? -2.289 -6.246 15.647 1.00 88.94 107 VAL A CA 1
ATOM 875 C C . VAL A 1 107 ? -3.732 -5.744 15.617 1.00 88.94 107 VAL A C 1
ATOM 877 O O . VAL A 1 107 ? -3.974 -4.638 16.096 1.00 88.94 107 VAL A O 1
ATOM 880 N N . ALA A 1 108 ? -4.653 -6.551 15.080 1.00 78.62 108 ALA A N 1
ATOM 881 C CA . ALA A 1 108 ? -6.089 -6.308 15.088 1.00 78.62 108 ALA A CA 1
ATOM 882 C C . ALA A 1 108 ? -6.707 -6.342 16.491 1.00 78.62 108 ALA A C 1
ATOM 884 O O . ALA A 1 108 ? -6.253 -7.152 17.335 1.00 78.62 108 ALA A O 1
#

Radius of gyration: 14.06 Å; Cα contacts (8 Å, |Δi|>4): 82; chains: 1; bounding box: 30×36×36 Å

pLDDT: mean 94.01, std 5.43, range [69.75, 98.38]

InterPro domains:
  IPR011009 Protein kinase-like domain superfamily [SSF56112] (2-81)

Organism: NCBI:txid115781

Solvent-accessible surface area (backbone atoms only — not comparable to full-atom values): 6212 Å² total; per-residue (Å²): 141,80,92,75,84,64,90,81,66,73,97,66,66,67,40,49,67,61,26,50,51,49,40,58,47,16,64,85,39,70,68,34,58,72,28,70,68,47,48,53,50,50,32,56,48,58,78,42,87,70,46,49,73,70,37,62,75,43,37,66,61,45,25,53,57,52,47,54,61,54,41,55,50,27,60,75,69,65,38,62,69,59,38,53,49,49,50,54,43,48,48,51,50,64,77,40,39,71,60,53,42,54,57,56,62,67,40,91

Secondary structure (DSSP, 8-state):
-----GGG-----TTHHHHHHHHHHHHS-GGGGGSHHHHHHHHHHHTSTTS-HHHHHTHHHHHHHHHHHHHHHHHHHT-HHHHHHHHHHHHHHHHTHHHHHHHHHTT-

Mean predicted aligned error: 3.2 Å

Sequence (108 aa):
RAVIDWEFAGIKPDLYDAANFVGCAGIENPNGLGMDMVMTFLAKLHQTDVISEMGWRFFPEYVLALRFAWLSEWLRKKDHEMIDLEHAFMCILVEHMPEIRHAFDRVA

Foldseek 3Di:
DDDDDCPVPDDDALLQVLLCVLLVLCLVPVCSNVDPVNLVVLLVCVVDPSHDPVCLVCSLVSNLVVLVVVLVVCVVVVVVVSNVSSVVSSVVSVVCVVVSNVSSVVSD